Protein AF-A0A257THJ3-F1 (afdb_monomer_lite)

Structure (mmCIF, N/CA/C/O backbone):
data_AF-A0A257THJ3-F1
#
_entry.id   AF-A0A257THJ3-F1
#
loop_
_atom_site.group_PDB
_atom_site.id
_atom_site.type_symbol
_atom_site.label_atom_id
_atom_site.label_alt_id
_atom_site.label_comp_id
_atom_site.label_asym_id
_atom_site.label_entity_id
_atom_site.label_seq_id
_atom_site.pdbx_PDB_ins_code
_atom_site.Cartn_x
_atom_site.Cartn_y
_atom_site.Cartn_z
_atom_site.occupancy
_atom_site.B_iso_or_equiv
_atom_site.auth_seq_id
_atom_site.auth_comp_id
_atom_site.auth_asym_id
_atom_site.auth_atom_id
_atom_site.pdbx_PDB_model_num
ATOM 1 N N . MET A 1 1 ? 48.380 -4.988 10.676 1.00 45.25 1 MET A N 1
ATOM 2 C CA . MET A 1 1 ? 47.618 -5.472 9.506 1.00 45.25 1 MET A CA 1
ATOM 3 C C . MET A 1 1 ? 46.702 -4.347 9.064 1.00 45.25 1 MET A C 1
ATOM 5 O O . MET A 1 1 ? 45.720 -4.073 9.738 1.00 45.25 1 MET A O 1
ATOM 9 N N . THR A 1 2 ? 47.090 -3.615 8.026 1.00 47.53 2 THR A N 1
ATOM 10 C CA . THR A 1 2 ? 46.295 -2.532 7.440 1.00 47.53 2 THR A CA 1
ATOM 11 C C . THR A 1 2 ? 45.209 -3.157 6.576 1.00 47.53 2 THR A C 1
ATOM 13 O O . THR A 1 2 ? 45.488 -3.769 5.548 1.00 47.53 2 THR A O 1
ATOM 16 N N . THR A 1 3 ? 43.962 -3.067 7.022 1.00 53.31 3 THR A N 1
ATOM 17 C CA . THR A 1 3 ? 42.803 -3.412 6.204 1.00 53.31 3 THR A CA 1
ATOM 18 C C . THR A 1 3 ? 42.770 -2.459 5.016 1.00 53.31 3 THR A C 1
ATOM 20 O O . THR A 1 3 ? 42.504 -1.271 5.168 1.00 53.31 3 THR A O 1
ATOM 23 N N . SER A 1 4 ? 43.091 -2.988 3.835 1.00 61.50 4 SER A N 1
ATOM 24 C CA . SER A 1 4 ? 42.831 -2.344 2.551 1.00 61.50 4 SER A CA 1
ATOM 25 C C . SER A 1 4 ? 41.340 -2.012 2.491 1.00 61.50 4 SER A C 1
ATOM 27 O O . SER A 1 4 ? 40.494 -2.888 2.308 1.00 61.50 4 SER A O 1
ATOM 29 N N . THR A 1 5 ? 40.998 -0.754 2.749 1.00 72.25 5 THR A N 1
ATOM 30 C CA . THR A 1 5 ? 39.652 -0.243 2.526 1.00 72.25 5 THR A CA 1
ATOM 31 C C . THR A 1 5 ? 39.491 -0.123 1.024 1.00 72.25 5 THR A C 1
ATOM 33 O O . THR A 1 5 ? 40.039 0.794 0.416 1.00 72.25 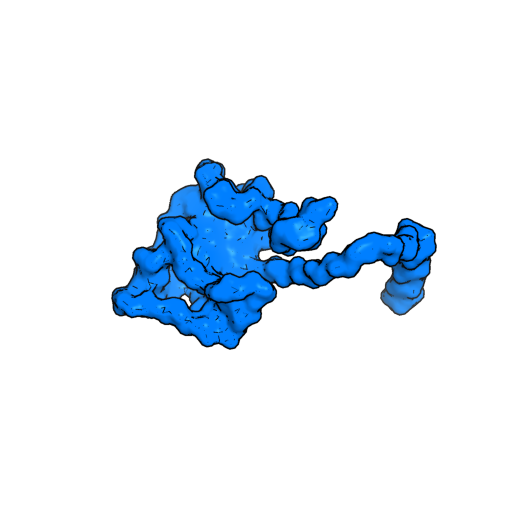5 THR A O 1
ATOM 36 N N . LEU A 1 6 ? 38.807 -1.095 0.423 1.00 80.50 6 LEU A N 1
ATOM 37 C CA . LEU A 1 6 ? 38.486 -1.066 -0.998 1.00 80.50 6 LEU A CA 1
ATOM 38 C C . LEU A 1 6 ? 37.832 0.278 -1.342 1.00 80.50 6 LEU A C 1
ATOM 40 O O . LEU A 1 6 ? 36.852 0.676 -0.707 1.00 80.50 6 LEU A O 1
ATOM 44 N N . ASP A 1 7 ? 38.387 0.971 -2.333 1.00 88.69 7 ASP A N 1
ATOM 45 C CA . ASP A 1 7 ? 37.850 2.243 -2.793 1.00 88.69 7 ASP A CA 1
ATOM 46 C C . ASP A 1 7 ? 36.472 2.027 -3.430 1.00 88.69 7 ASP A C 1
ATOM 48 O O . ASP A 1 7 ? 36.305 1.286 -4.403 1.00 88.69 7 ASP A O 1
ATOM 52 N N . ARG A 1 8 ? 35.467 2.692 -2.860 1.00 88.50 8 ARG A N 1
ATOM 53 C CA . ARG A 1 8 ? 34.080 2.624 -3.315 1.00 88.50 8 ARG A CA 1
ATOM 54 C C . ARG A 1 8 ? 33.942 3.077 -4.769 1.00 88.50 8 ARG A C 1
ATOM 56 O O . ARG A 1 8 ? 33.119 2.503 -5.479 1.00 88.50 8 ARG A O 1
ATOM 63 N N . GLN A 1 9 ? 34.722 4.070 -5.206 1.00 91.56 9 GLN A N 1
ATOM 64 C CA . GLN A 1 9 ? 34.674 4.548 -6.590 1.00 91.56 9 GLN A CA 1
ATOM 65 C C . GLN A 1 9 ? 35.231 3.499 -7.553 1.00 91.56 9 GLN A C 1
ATOM 67 O O . GLN A 1 9 ? 34.566 3.176 -8.537 1.00 91.56 9 GLN A O 1
ATOM 72 N N . ALA A 1 10 ? 36.385 2.905 -7.237 1.00 91.94 10 ALA A N 1
ATOM 73 C CA . ALA A 1 10 ? 36.939 1.797 -8.010 1.00 91.94 10 ALA A CA 1
ATOM 74 C C . ALA A 1 10 ? 35.969 0.603 -8.098 1.00 91.94 10 ALA A C 1
ATOM 76 O O . ALA A 1 10 ? 35.756 0.063 -9.185 1.00 91.94 10 ALA A O 1
ATOM 77 N N . ILE A 1 11 ? 35.319 0.223 -6.987 1.00 92.50 11 ILE A N 1
ATOM 78 C CA . ILE A 1 11 ? 34.293 -0.835 -6.994 1.00 92.50 11 ILE A CA 1
ATOM 79 C C . ILE A 1 11 ? 33.134 -0.458 -7.921 1.00 92.50 11 ILE A C 1
ATOM 81 O O . ILE A 1 11 ? 32.715 -1.274 -8.740 1.00 92.50 11 ILE A O 1
ATOM 85 N N . GLU A 1 12 ? 32.609 0.764 -7.812 1.00 93.69 12 GLU A N 1
ATOM 86 C CA . GLU A 1 12 ? 31.496 1.216 -8.646 1.00 93.69 12 GLU A CA 1
ATOM 87 C C . GLU A 1 12 ? 31.853 1.176 -10.137 1.00 93.69 12 GLU A C 1
ATOM 89 O O . GLU A 1 12 ? 31.057 0.688 -10.942 1.00 93.69 12 GLU A O 1
ATOM 94 N N . GLN A 1 13 ? 33.050 1.638 -10.504 1.00 93.12 13 GLN A N 1
ATOM 95 C CA . GLN A 1 13 ? 33.525 1.613 -11.887 1.00 93.12 13 GLN A CA 1
ATOM 96 C C . GLN A 1 13 ? 33.634 0.185 -12.427 1.00 93.12 13 GLN A C 1
ATOM 98 O O . GLN A 1 13 ? 33.098 -0.098 -13.498 1.00 93.12 13 GLN A O 1
ATOM 103 N N . ILE A 1 14 ? 34.258 -0.724 -11.671 1.00 94.38 14 ILE A N 1
ATOM 104 C CA . ILE A 1 14 ? 34.408 -2.132 -12.066 1.00 94.38 14 ILE A CA 1
ATOM 105 C C . ILE A 1 14 ? 33.034 -2.792 -12.237 1.00 94.38 14 ILE A C 1
ATOM 107 O O . ILE A 1 14 ? 32.788 -3.461 -13.239 1.00 94.38 14 ILE A O 1
ATOM 111 N N . VAL A 1 15 ? 32.111 -2.574 -11.295 1.00 93.06 15 VAL A N 1
ATOM 112 C CA . VAL A 1 15 ? 30.752 -3.130 -11.373 1.00 93.06 15 VAL A CA 1
ATOM 113 C C . VAL A 1 15 ? 30.013 -2.587 -12.595 1.00 93.06 15 VAL A C 1
ATOM 115 O O . VAL A 1 15 ? 29.422 -3.373 -13.333 1.00 93.06 15 VAL A O 1
ATOM 118 N N . ARG A 1 16 ? 30.061 -1.272 -12.850 1.00 91.12 16 ARG A N 1
ATOM 119 C CA . ARG A 1 16 ? 29.426 -0.667 -14.034 1.00 91.12 16 ARG A CA 1
ATOM 120 C C . ARG A 1 16 ? 29.993 -1.239 -15.328 1.00 91.12 16 ARG A C 1
ATOM 122 O O . ARG A 1 16 ? 29.206 -1.596 -16.197 1.00 91.12 16 ARG A O 1
ATOM 129 N N . GLN A 1 17 ? 31.314 -1.367 -15.432 1.00 90.06 17 GLN A N 1
ATOM 130 C CA . GLN A 1 17 ? 31.973 -1.925 -16.611 1.00 90.06 17 GLN A CA 1
ATOM 131 C C . GLN A 1 17 ? 31.510 -3.363 -16.877 1.00 90.06 17 GLN A C 1
ATOM 133 O O . GLN A 1 17 ? 31.015 -3.653 -17.962 1.00 90.06 17 GLN A O 1
ATOM 138 N N . ILE A 1 18 ? 31.567 -4.236 -15.864 1.00 92.56 18 ILE A N 1
ATOM 139 C CA . ILE A 1 18 ? 31.140 -5.641 -15.987 1.00 92.56 18 ILE A CA 1
ATOM 140 C C . ILE A 1 18 ? 29.654 -5.739 -16.354 1.00 92.56 18 ILE A C 1
ATOM 142 O O . ILE A 1 18 ? 29.268 -6.581 -17.165 1.00 92.56 18 ILE A O 1
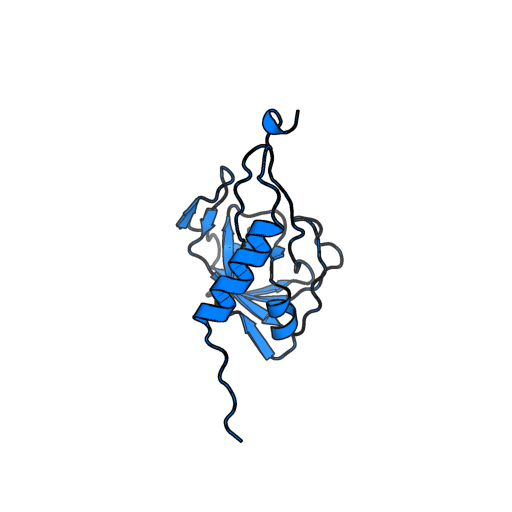ATOM 146 N N . VAL A 1 19 ? 28.802 -4.902 -15.754 1.00 89.31 19 VAL A N 1
ATOM 147 C CA . VAL A 1 19 ? 27.365 -4.884 -16.058 1.00 89.31 19 VAL A CA 1
ATOM 148 C C . VAL A 1 19 ? 27.122 -4.447 -17.498 1.00 89.31 19 VAL A C 1
ATOM 150 O O . VAL A 1 19 ? 26.317 -5.080 -18.170 1.00 89.31 19 VAL A O 1
ATOM 153 N N . LEU A 1 20 ? 27.810 -3.411 -17.983 1.00 85.25 20 LEU A N 1
ATOM 154 C CA . LEU A 1 20 ? 27.657 -2.911 -19.351 1.00 85.25 20 LEU A CA 1
ATOM 155 C C . LEU A 1 20 ? 28.195 -3.895 -20.396 1.00 85.25 20 LEU A C 1
ATOM 157 O O . LEU A 1 20 ? 27.543 -4.094 -21.412 1.00 85.25 20 LEU A O 1
ATOM 161 N N . GLU A 1 21 ? 29.326 -4.553 -20.134 1.00 86.12 21 GLU A N 1
ATOM 162 C CA . GLU A 1 21 ? 29.878 -5.594 -21.016 1.00 86.12 21 GLU A CA 1
ATOM 163 C C . GLU A 1 21 ? 28.963 -6.818 -21.122 1.00 86.12 21 GLU A C 1
ATOM 165 O O . GLU A 1 21 ? 28.868 -7.444 -22.176 1.00 86.12 21 GLU A O 1
ATOM 170 N N . ARG A 1 22 ? 28.276 -7.168 -20.027 1.00 83.50 22 ARG A N 1
ATOM 171 C CA . ARG A 1 22 ? 27.305 -8.271 -20.000 1.00 83.50 22 ARG A CA 1
ATOM 172 C C . ARG A 1 22 ? 25.915 -7.861 -20.475 1.00 83.50 22 ARG A C 1
ATOM 174 O O . ARG A 1 22 ? 25.111 -8.732 -20.803 1.00 83.50 22 ARG A O 1
ATOM 181 N N . ALA A 1 23 ? 25.608 -6.569 -20.478 1.00 78.50 23 ALA A N 1
ATOM 182 C CA . ALA A 1 23 ? 24.342 -6.058 -20.961 1.00 78.50 23 ALA A CA 1
ATOM 183 C C . ALA A 1 23 ? 24.370 -6.019 -22.489 1.00 78.50 23 ALA A C 1
ATOM 185 O O . ALA A 1 23 ? 25.058 -5.213 -23.108 1.00 78.50 23 ALA A O 1
ATOM 186 N N . THR A 1 24 ? 23.577 -6.876 -23.121 1.00 71.06 24 THR A N 1
ATOM 187 C CA . THR A 1 24 ? 23.293 -6.749 -24.550 1.00 71.06 24 THR A CA 1
ATOM 188 C C . THR A 1 24 ? 22.596 -5.410 -24.818 1.00 71.06 24 THR A C 1
ATOM 190 O O . THR A 1 24 ? 21.624 -5.104 -24.116 1.00 71.06 24 THR A O 1
ATOM 193 N N . PRO A 1 25 ? 23.026 -4.626 -25.826 1.00 68.81 25 PRO A N 1
ATOM 194 C CA . PRO A 1 25 ? 22.307 -3.431 -26.245 1.00 68.81 25 PRO A CA 1
ATOM 195 C C . PRO A 1 25 ? 20.845 -3.780 -26.523 1.00 68.81 25 PRO A C 1
ATOM 197 O O . PRO A 1 25 ? 20.553 -4.687 -27.304 1.00 68.81 25 PRO A O 1
ATOM 200 N N . ALA A 1 26 ? 19.923 -3.086 -25.859 1.00 66.75 26 ALA A N 1
ATOM 201 C CA . ALA A 1 26 ? 18.501 -3.324 -26.048 1.00 66.75 26 ALA A CA 1
ATOM 202 C C . ALA A 1 26 ? 18.089 -2.852 -27.451 1.00 66.75 26 ALA A C 1
ATOM 204 O O . ALA A 1 26 ? 18.028 -1.654 -27.717 1.00 66.75 26 ALA A O 1
ATOM 205 N N . THR A 1 27 ? 17.800 -3.796 -28.345 1.00 73.56 27 THR A N 1
ATOM 206 C CA . THR A 1 27 ? 17.241 -3.543 -29.686 1.00 73.56 27 THR A CA 1
ATOM 207 C C . THR A 1 27 ? 15.707 -3.541 -29.697 1.00 73.56 27 THR A C 1
ATOM 209 O O . THR A 1 27 ? 15.098 -3.363 -30.748 1.00 73.56 27 THR A O 1
ATOM 212 N N . GLY A 1 28 ? 15.080 -3.748 -28.534 1.00 72.00 28 GLY A N 1
ATOM 213 C CA . GLY A 1 28 ? 13.631 -3.855 -28.364 1.00 72.00 28 GLY A CA 1
ATOM 214 C C . GLY A 1 28 ? 12.937 -2.561 -27.912 1.00 72.00 28 GLY A C 1
ATOM 215 O O . GLY A 1 28 ? 13.590 -1.540 -27.673 1.00 72.00 28 GLY A O 1
ATOM 216 N N . PRO A 1 29 ? 11.599 -2.597 -27.771 1.00 74.69 29 PRO A N 1
ATOM 217 C CA . PRO A 1 29 ? 10.811 -1.462 -27.301 1.00 74.69 29 PRO A CA 1
ATOM 218 C C . PRO A 1 29 ? 11.260 -0.992 -25.911 1.00 74.69 29 PRO A C 1
ATOM 220 O O . PRO A 1 29 ? 11.606 -1.786 -25.034 1.00 74.69 29 PRO A O 1
ATOM 223 N N . LYS A 1 30 ? 11.251 0.330 -25.704 1.00 81.44 30 LYS A N 1
ATOM 224 C CA . LYS A 1 30 ? 11.646 0.942 -24.431 1.00 81.44 30 LYS A CA 1
ATOM 225 C C . LYS A 1 30 ? 10.542 0.743 -23.394 1.00 81.44 30 LYS A C 1
ATOM 227 O O . LYS A 1 30 ? 9.462 1.309 -23.526 1.00 81.44 30 LYS A O 1
ATOM 232 N N . LEU A 1 31 ? 10.840 -0.013 -22.340 1.00 82.75 31 LEU A N 1
ATOM 233 C CA . LEU A 1 31 ? 9.966 -0.156 -21.178 1.00 82.75 31 LEU A CA 1
ATOM 234 C C . LEU A 1 31 ? 10.342 0.870 -20.104 1.00 82.75 31 LEU A C 1
ATOM 236 O O . LEU A 1 31 ? 11.492 0.928 -19.666 1.00 82.75 31 LEU A O 1
ATOM 240 N N . VAL A 1 32 ? 9.364 1.651 -19.644 1.00 86.56 32 VAL A N 1
ATOM 241 C CA . VAL A 1 32 ? 9.542 2.522 -18.477 1.00 86.56 32 VAL A CA 1
ATOM 242 C C . VAL A 1 32 ? 9.425 1.673 -17.215 1.00 86.56 32 VAL A C 1
ATOM 244 O O . VAL A 1 32 ? 8.373 1.106 -16.930 1.00 86.56 32 VAL A O 1
ATOM 247 N N . VAL A 1 33 ? 10.510 1.592 -16.448 1.00 89.06 33 VAL A N 1
ATOM 248 C CA . VAL A 1 33 ? 10.529 0.881 -15.167 1.00 89.06 33 VAL A CA 1
ATOM 249 C C . VAL A 1 33 ? 10.167 1.854 -14.051 1.00 89.06 33 VAL A C 1
ATOM 251 O O . VAL A 1 33 ? 10.833 2.870 -13.864 1.00 89.06 33 VAL A O 1
ATOM 254 N N . SER A 1 34 ? 9.122 1.521 -13.296 1.00 86.81 34 SER A N 1
ATOM 255 C CA . SER A 1 34 ? 8.715 2.251 -12.093 1.00 86.81 34 SER A CA 1
ATOM 256 C C . SER A 1 34 ? 8.930 1.390 -10.853 1.00 86.81 34 SER A C 1
ATOM 258 O O . SER A 1 34 ? 8.790 0.169 -10.903 1.00 86.81 34 SER A O 1
ATOM 260 N N . ILE A 1 35 ? 9.273 2.031 -9.736 1.00 89.44 35 ILE A N 1
ATOM 261 C CA . ILE A 1 35 ? 9.478 1.363 -8.448 1.00 89.44 35 ILE A CA 1
ATOM 262 C C . ILE A 1 35 ? 8.324 1.736 -7.525 1.00 89.44 35 ILE A C 1
ATOM 264 O O . ILE A 1 35 ? 8.115 2.915 -7.235 1.00 89.44 35 ILE A O 1
ATOM 268 N N . SER A 1 36 ? 7.608 0.730 -7.030 1.00 88.88 36 SER A N 1
ATOM 269 C CA . SER A 1 36 ? 6.572 0.920 -6.018 1.00 88.88 36 SER A CA 1
ATOM 270 C C . SER A 1 36 ? 7.197 0.915 -4.626 1.00 88.88 36 SER A C 1
ATOM 272 O O . SER A 1 36 ? 7.767 -0.086 -4.189 1.00 88.88 36 SER A O 1
ATOM 274 N N . ALA A 1 37 ? 7.083 2.035 -3.912 1.00 93.69 37 ALA A N 1
ATOM 275 C CA . ALA A 1 37 ? 7.320 2.060 -2.472 1.00 93.69 37 ALA A CA 1
ATOM 276 C C . ALA A 1 37 ? 6.198 1.303 -1.738 1.00 93.69 37 ALA A C 1
ATOM 278 O O . ALA A 1 37 ? 5.147 1.027 -2.319 1.00 93.69 37 ALA A O 1
ATOM 279 N N . ARG A 1 38 ? 6.401 0.992 -0.451 1.00 97.31 38 ARG A N 1
ATOM 280 C CA . ARG A 1 38 ? 5.350 0.392 0.383 1.00 97.31 38 ARG A CA 1
ATOM 281 C C . ARG A 1 38 ? 4.087 1.255 0.372 1.00 97.31 38 ARG A C 1
ATOM 283 O O . ARG A 1 38 ? 4.161 2.471 0.576 1.00 97.31 38 ARG A O 1
ATOM 290 N N . HIS A 1 39 ? 2.944 0.631 0.143 1.00 98.56 39 HIS A N 1
ATOM 291 C CA . HIS A 1 39 ? 1.675 1.336 0.018 1.00 98.56 39 HIS A CA 1
ATOM 292 C C . HIS A 1 39 ? 0.498 0.405 0.308 1.00 98.56 39 HIS A C 1
ATOM 294 O O . HIS A 1 39 ? 0.668 -0.800 0.504 1.00 98.56 39 HIS A O 1
ATOM 300 N N . LEU A 1 40 ? -0.701 0.977 0.350 1.00 98.50 40 LEU A N 1
ATOM 301 C CA . LEU A 1 40 ? -1.935 0.226 0.501 1.00 98.50 40 LEU A CA 1
ATOM 302 C C . LEU A 1 40 ? -3.084 0.830 -0.300 1.00 98.50 40 LEU A C 1
ATOM 304 O O . LEU A 1 40 ? -3.134 2.034 -0.538 1.00 98.50 40 LEU A O 1
ATOM 308 N N . HIS A 1 41 ? -4.034 -0.025 -0.644 1.00 98.69 41 HIS A N 1
ATOM 309 C CA . HIS A 1 41 ? -5.363 0.335 -1.112 1.00 98.69 41 HIS A CA 1
ATOM 310 C C . HIS A 1 41 ? -6.366 0.040 0.000 1.00 98.69 41 HIS A C 1
ATOM 312 O O . HIS A 1 41 ? -6.208 -0.943 0.727 1.00 98.69 41 HIS A O 1
ATOM 318 N N . LEU A 1 42 ? -7.391 0.879 0.131 1.00 98.69 42 LEU A N 1
ATOM 319 C CA . LEU A 1 42 ? -8.402 0.757 1.178 1.00 98.69 42 LEU A CA 1
ATOM 320 C C . LEU A 1 42 ? -9.802 0.593 0.589 1.00 98.69 42 LEU A C 1
ATOM 322 O O . LEU A 1 42 ? -10.119 1.190 -0.442 1.00 98.69 42 LEU A O 1
ATOM 326 N N . ALA A 1 43 ? -10.631 -0.180 1.287 1.00 98.50 43 ALA A N 1
ATOM 327 C CA . ALA A 1 43 ? -12.080 -0.132 1.134 1.00 98.50 43 ALA A CA 1
ATOM 328 C C . ALA A 1 43 ? -12.675 1.113 1.793 1.00 98.50 43 ALA A C 1
ATOM 330 O O . ALA A 1 43 ? -12.094 1.642 2.743 1.00 98.50 43 ALA A O 1
ATOM 331 N N . ASP A 1 44 ? -13.829 1.569 1.299 1.00 98.38 44 ASP A N 1
ATOM 332 C CA . ASP A 1 44 ? -14.492 2.780 1.801 1.00 98.38 44 ASP A CA 1
ATOM 333 C C . ASP A 1 44 ? -14.745 2.706 3.316 1.00 98.38 44 ASP A C 1
ATOM 335 O O . ASP A 1 44 ? -14.407 3.637 4.043 1.00 98.38 44 ASP A O 1
ATOM 339 N N . GLU A 1 45 ? -15.215 1.560 3.819 1.00 98.25 45 GLU A N 1
ATOM 340 C CA . GLU A 1 45 ? -15.441 1.330 5.256 1.00 98.25 45 GLU A CA 1
ATOM 341 C C . GLU A 1 45 ? -14.168 1.511 6.102 1.00 98.25 45 GLU A C 1
ATOM 343 O O . GLU A 1 45 ? -14.198 2.041 7.217 1.00 98.25 45 GLU A O 1
ATOM 348 N N . HIS A 1 46 ? -13.018 1.116 5.555 1.00 98.75 46 HIS A N 1
ATOM 349 C CA . HIS A 1 46 ? -11.737 1.241 6.233 1.00 98.75 46 HIS A CA 1
ATOM 350 C C . HIS A 1 46 ? -11.209 2.669 6.156 1.00 98.75 46 HIS A C 1
ATOM 352 O O . HIS A 1 46 ? -10.600 3.126 7.120 1.00 98.75 46 HIS A O 1
ATOM 358 N N . VAL A 1 47 ? -11.467 3.395 5.062 1.00 98.75 47 VAL A N 1
ATOM 359 C CA . VAL A 1 47 ? -11.177 4.834 4.997 1.00 98.75 47 VAL A CA 1
ATOM 360 C C . VAL A 1 47 ? -11.937 5.561 6.099 1.00 98.75 47 VAL A C 1
ATOM 362 O O . VAL A 1 47 ? -11.330 6.299 6.873 1.00 98.75 47 VAL A O 1
ATOM 365 N N . GLU A 1 48 ? -13.234 5.303 6.230 1.00 98.69 48 GLU A N 1
ATOM 366 C CA . GLU A 1 48 ? -14.051 5.966 7.244 1.00 98.69 48 GLU A CA 1
ATOM 367 C C . GLU A 1 48 ? -13.636 5.582 8.671 1.00 98.69 48 GLU A C 1
ATOM 369 O O . GLU A 1 48 ? -13.524 6.443 9.541 1.00 98.69 48 GLU A O 1
ATOM 374 N N . THR A 1 49 ? -13.297 4.314 8.912 1.00 98.75 49 THR A N 1
ATOM 375 C CA . THR A 1 49 ? -12.802 3.871 10.226 1.00 98.75 49 THR A CA 1
ATOM 376 C C . THR A 1 49 ? -11.465 4.524 10.589 1.00 98.75 49 THR A C 1
ATOM 378 O O . THR A 1 49 ? -11.260 4.963 11.720 1.00 98.75 49 THR A O 1
ATOM 381 N N . LEU A 1 50 ? -10.526 4.590 9.642 1.00 98.75 50 LEU A N 1
ATOM 382 C CA . LEU A 1 50 ? -9.166 5.069 9.894 1.00 98.75 50 LEU A CA 1
ATOM 383 C C . LEU A 1 50 ? -9.089 6.601 9.955 1.00 98.75 50 LEU A C 1
ATOM 385 O O . LEU A 1 50 ? -8.299 7.134 10.740 1.00 98.75 50 LEU A O 1
ATOM 389 N N . PHE A 1 51 ? -9.899 7.303 9.157 1.00 98.69 51 PHE A N 1
ATOM 390 C CA . PHE A 1 51 ? -9.800 8.754 8.943 1.00 98.69 51 PHE A CA 1
ATOM 391 C C . PHE A 1 51 ? -11.040 9.554 9.367 1.00 98.69 51 PHE A C 1
ATOM 393 O O . PHE A 1 51 ? -10.948 10.776 9.480 1.00 98.69 51 PHE A O 1
ATOM 400 N N . GLY A 1 52 ? -12.148 8.892 9.707 1.00 98.50 52 GLY A N 1
ATOM 401 C CA . GLY A 1 52 ? -13.382 9.499 10.210 1.00 98.50 52 GLY A CA 1
ATOM 402 C C . GLY A 1 52 ? -14.588 9.250 9.301 1.00 98.50 52 GLY A C 1
ATOM 403 O O . GLY A 1 52 ? -14.453 9.128 8.085 1.00 98.50 52 GLY A O 1
ATOM 404 N N . GLN A 1 53 ? -15.782 9.197 9.899 1.00 98.00 53 GLN A N 1
ATOM 405 C CA . GLN A 1 53 ? -17.044 8.958 9.190 1.00 98.00 53 GLN A CA 1
ATOM 406 C C . GLN A 1 53 ? -17.216 9.916 8.001 1.00 98.00 53 GLN A C 1
ATOM 408 O O . GLN A 1 53 ? -17.087 11.132 8.155 1.00 98.00 53 GLN A O 1
ATOM 413 N N . GLY A 1 54 ? -17.529 9.366 6.824 1.00 97.50 54 GLY A N 1
ATOM 414 C CA . GLY A 1 54 ? -17.716 10.130 5.585 1.00 97.50 54 GLY A CA 1
ATOM 415 C C . GLY A 1 54 ? -16.439 10.689 4.938 1.00 97.50 54 GLY A C 1
ATOM 416 O O . GLY A 1 54 ? -16.544 11.409 3.942 1.00 97.50 54 GLY A O 1
ATOM 417 N N . HIS A 1 55 ? -15.245 10.379 5.460 1.00 98.50 55 HIS A N 1
ATOM 418 C CA . HIS A 1 55 ? -13.980 10.837 4.877 1.00 98.50 55 HIS A CA 1
ATOM 419 C C . HIS A 1 55 ? -13.781 10.293 3.457 1.00 98.50 55 HIS A C 1
ATOM 421 O O . HIS A 1 55 ? -14.098 9.140 3.158 1.00 98.50 55 HIS A O 1
ATOM 427 N N . LYS A 1 56 ? -13.204 11.117 2.578 1.00 98.19 56 LYS A N 1
ATOM 428 C CA . LYS A 1 56 ? -12.792 10.732 1.223 1.00 98.19 56 LYS A CA 1
ATOM 429 C C . LYS A 1 56 ? -11.303 10.988 1.058 1.00 98.19 56 LYS A C 1
ATOM 431 O O . LYS A 1 56 ? -10.793 11.989 1.545 1.00 98.19 56 LYS A O 1
ATOM 436 N N . LEU A 1 57 ? -10.621 10.068 0.375 1.00 98.50 57 LEU A N 1
ATOM 437 C CA . LEU A 1 57 ? -9.183 10.173 0.129 1.00 98.50 57 LEU A CA 1
ATOM 438 C C . LEU A 1 57 ? -8.859 11.457 -0.632 1.00 98.50 57 LEU A C 1
ATOM 440 O O . LEU A 1 57 ? -9.481 11.731 -1.660 1.00 98.50 57 LEU A O 1
ATOM 444 N N . THR A 1 58 ? -7.847 12.181 -0.168 1.00 98.56 58 THR A N 1
ATOM 445 C CA . THR A 1 58 ? -7.443 13.466 -0.744 1.00 98.56 58 THR A CA 1
ATOM 446 C C . THR A 1 58 ? -6.345 13.235 -1.783 1.00 98.56 58 THR A C 1
ATOM 448 O O . THR A 1 58 ? -5.256 12.796 -1.409 1.00 98.56 58 THR A O 1
ATOM 451 N N . PRO A 1 59 ? -6.572 13.472 -3.091 1.00 98.31 59 PRO A N 1
ATOM 452 C CA . PRO A 1 59 ? -5.547 13.230 -4.104 1.00 98.31 59 PRO A CA 1
ATOM 453 C C . PRO A 1 59 ? -4.330 14.145 -3.926 1.00 98.31 59 PRO A C 1
ATOM 455 O O . PRO A 1 59 ? -4.465 15.363 -3.914 1.00 98.31 59 PRO A O 1
ATOM 458 N N . MET A 1 60 ? -3.135 13.555 -3.847 1.00 97.69 60 MET A N 1
ATOM 459 C CA . MET A 1 60 ? -1.866 14.283 -3.722 1.00 97.69 60 MET A CA 1
ATOM 460 C C . MET A 1 60 ? -1.082 14.285 -5.039 1.00 97.69 60 MET A C 1
ATOM 462 O O . MET A 1 60 ? -0.557 15.313 -5.462 1.00 97.69 60 MET A O 1
ATOM 466 N N . LYS A 1 61 ? -0.944 13.118 -5.681 1.00 96.56 61 LYS A N 1
ATOM 467 C CA . LYS A 1 61 ? -0.142 12.965 -6.903 1.00 96.56 61 LYS A CA 1
ATOM 468 C C . LYS A 1 61 ? -0.689 11.855 -7.793 1.00 96.56 61 LYS A C 1
ATOM 470 O O . LYS A 1 61 ? -0.811 10.721 -7.339 1.00 96.56 61 LYS A O 1
ATOM 475 N N . ASN A 1 62 ? -0.917 12.155 -9.069 1.00 96.62 62 ASN A N 1
ATOM 476 C CA . ASN A 1 62 ? -1.318 11.153 -10.058 1.00 96.62 62 ASN A CA 1
ATOM 477 C C . ASN A 1 62 ? -0.214 10.107 -10.275 1.00 96.62 62 ASN A C 1
ATOM 479 O O . ASN A 1 62 ? 0.981 10.428 -10.292 1.00 96.62 62 ASN A O 1
ATOM 483 N N . LEU A 1 63 ? -0.627 8.852 -10.432 1.00 92.75 63 LEU A N 1
ATOM 484 C CA . LEU A 1 63 ? 0.249 7.752 -10.822 1.00 92.75 63 LEU A CA 1
ATOM 485 C C . LEU A 1 63 ? 0.300 7.634 -12.348 1.00 92.75 63 LEU A C 1
ATOM 487 O O . LEU A 1 63 ? -0.376 8.357 -13.070 1.00 92.75 63 LEU A O 1
ATOM 491 N N . TYR A 1 64 ? 1.134 6.717 -12.835 1.00 88.19 64 TYR A N 1
ATOM 492 C CA . TYR A 1 64 ? 1.287 6.472 -14.270 1.00 88.19 64 TYR A CA 1
ATOM 493 C C . TYR A 1 64 ? 0.012 5.916 -14.922 1.00 88.19 64 TYR A C 1
ATOM 495 O O . TYR A 1 64 ? -0.219 6.119 -16.106 1.00 88.19 64 TYR A O 1
ATOM 503 N N . GLN A 1 65 ? -0.799 5.189 -14.153 1.00 87.19 65 GLN A N 1
ATOM 504 C CA . GLN A 1 65 ? -2.067 4.645 -14.621 1.00 87.19 65 GLN A CA 1
ATOM 505 C C . GLN A 1 65 ? -3.167 5.684 -14.437 1.00 87.19 65 GLN A C 1
ATOM 507 O O . GLN A 1 65 ? -3.372 6.174 -13.323 1.00 87.19 65 GLN A O 1
ATOM 512 N N . ASP A 1 66 ? -3.892 5.971 -15.514 1.00 89.75 66 ASP A N 1
ATOM 513 C CA . ASP A 1 66 ? -4.979 6.944 -15.503 1.00 89.75 66 ASP A CA 1
ATOM 514 C C . ASP A 1 66 ? -6.019 6.621 -14.424 1.00 89.75 66 ASP A C 1
ATOM 516 O O . ASP A 1 66 ? -6.445 5.478 -14.250 1.00 89.75 66 ASP A O 1
ATOM 520 N N . GLY A 1 67 ? -6.413 7.653 -13.677 1.00 93.50 67 GLY A N 1
ATOM 521 C CA . GLY A 1 67 ? -7.383 7.553 -12.585 1.00 93.50 67 GLY A CA 1
ATOM 522 C C . GLY A 1 67 ? -6.812 7.102 -11.237 1.00 93.50 67 GLY A C 1
ATOM 523 O O . GLY A 1 67 ? -7.513 7.224 -10.236 1.00 93.50 67 GLY A O 1
ATOM 524 N N . PHE A 1 68 ? -5.557 6.645 -11.167 1.00 96.25 68 PHE A N 1
ATOM 525 C CA . PHE A 1 68 ? -4.917 6.264 -9.905 1.00 96.25 68 PHE A CA 1
ATOM 526 C C . PHE A 1 68 ? -4.042 7.385 -9.345 1.00 96.25 68 PHE A C 1
ATOM 528 O O . PHE A 1 68 ? -3.374 8.116 -10.080 1.00 96.25 68 PHE A O 1
ATOM 535 N N . TYR A 1 69 ? -4.004 7.503 -8.019 1.00 97.94 69 TYR A N 1
ATOM 536 C CA . TYR A 1 69 ? -3.264 8.563 -7.339 1.00 97.94 69 TYR A CA 1
ATOM 537 C C . TYR A 1 69 ? -2.697 8.101 -5.997 1.00 97.94 69 TYR A C 1
ATOM 539 O O . TYR A 1 69 ? -3.266 7.256 -5.313 1.00 97.94 69 TYR A O 1
ATOM 547 N N . ALA A 1 70 ? -1.578 8.690 -5.587 1.00 98.06 70 ALA A N 1
ATOM 548 C CA . ALA A 1 70 ? -1.178 8.712 -4.189 1.00 98.06 70 ALA A CA 1
ATOM 549 C C . ALA A 1 70 ? -2.037 9.746 -3.456 1.00 98.06 70 ALA A C 1
ATOM 551 O O . ALA A 1 70 ? -2.166 10.877 -3.929 1.00 98.06 70 ALA A O 1
ATOM 552 N N . ALA A 1 71 ? -2.629 9.355 -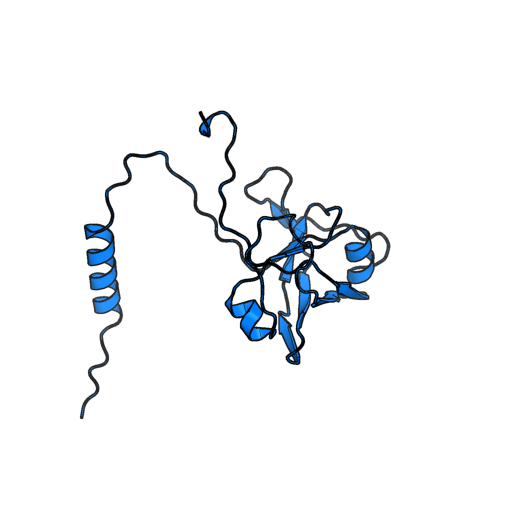2.333 1.00 98.62 71 ALA A N 1
ATOM 553 C CA . ALA A 1 71 ? -3.442 10.231 -1.500 1.00 98.62 71 ALA A CA 1
ATOM 554 C C . ALA A 1 71 ? -2.589 10.902 -0.408 1.00 98.62 71 ALA A C 1
ATOM 556 O O . ALA A 1 71 ? -1.499 10.414 -0.103 1.00 98.62 71 ALA A O 1
ATOM 557 N N . GLU A 1 72 ? -3.043 12.002 0.192 1.00 98.50 72 GLU A N 1
ATOM 558 C CA . GLU A 1 72 ? -2.341 12.660 1.310 1.00 98.50 72 GLU A CA 1
ATOM 559 C C . GLU A 1 72 ? -2.278 11.771 2.558 1.00 98.50 72 GLU A C 1
ATOM 561 O O . GLU A 1 72 ? -1.331 11.847 3.349 1.00 98.50 72 GLU A O 1
ATOM 566 N N . GLU A 1 73 ? -3.240 10.865 2.685 1.00 98.69 73 GLU A N 1
ATOM 567 C CA . GLU A 1 73 ? -3.375 9.946 3.794 1.00 98.69 73 GLU A CA 1
ATOM 568 C C . GLU A 1 73 ? -2.237 8.918 3.857 1.00 98.69 73 GLU A C 1
ATOM 570 O O . GLU A 1 73 ? -1.787 8.330 2.863 1.00 98.69 73 GLU A O 1
ATOM 575 N N . THR A 1 74 ? -1.799 8.657 5.087 1.00 98.75 74 THR A N 1
ATOM 576 C CA . THR A 1 74 ? -0.913 7.541 5.416 1.00 98.75 74 THR A CA 1
ATOM 577 C C . THR A 1 74 ? -1.424 6.846 6.666 1.00 98.75 74 THR A C 1
ATOM 579 O O . THR A 1 74 ? -2.063 7.475 7.511 1.00 98.75 74 THR A O 1
ATOM 582 N N . VAL A 1 75 ? -1.139 5.554 6.778 1.00 98.62 75 VAL A N 1
ATOM 583 C CA . VAL A 1 75 ? -1.461 4.756 7.966 1.00 98.62 75 VAL A CA 1
ATOM 584 C C . VAL A 1 75 ? -0.200 4.141 8.539 1.00 98.62 75 VAL A C 1
ATOM 586 O O . VAL A 1 75 ? 0.799 3.946 7.839 1.00 98.62 75 VAL A O 1
ATOM 589 N N . MET A 1 76 ? -0.282 3.772 9.808 1.00 98.56 76 MET A N 1
ATOM 590 C CA . MET A 1 76 ? 0.705 2.917 10.436 1.00 98.56 76 MET A CA 1
ATOM 591 C C . MET A 1 76 ? 0.302 1.449 10.269 1.00 98.56 76 MET A C 1
ATOM 593 O O . MET A 1 76 ? -0.844 1.088 10.529 1.00 98.56 76 MET A O 1
ATOM 597 N N . VAL A 1 77 ? 1.247 0.601 9.861 1.00 98.31 77 VAL A N 1
ATOM 598 C CA . VAL A 1 77 ? 1.060 -0.856 9.752 1.00 98.31 77 VAL A CA 1
ATOM 599 C C . VAL A 1 77 ? 1.787 -1.529 10.906 1.00 98.31 77 VAL A C 1
ATOM 601 O O . VAL A 1 77 ? 3.005 -1.389 11.032 1.00 98.31 77 VAL A O 1
ATOM 604 N N . VAL A 1 78 ? 1.056 -2.262 11.741 1.00 97.31 78 VAL A N 1
ATOM 605 C CA . VAL A 1 78 ? 1.587 -2.934 12.932 1.00 97.31 78 VAL A CA 1
ATOM 606 C C . VAL A 1 78 ? 1.618 -4.443 12.708 1.00 97.31 78 VAL A C 1
ATOM 608 O O . VAL A 1 78 ? 0.625 -5.052 12.306 1.00 97.31 78 VAL A O 1
ATOM 611 N N . GLY A 1 79 ? 2.781 -5.039 12.976 1.00 92.25 79 GLY A N 1
ATOM 612 C CA . GLY A 1 79 ? 3.015 -6.477 12.881 1.00 92.25 79 GLY A CA 1
ATOM 613 C C . GLY A 1 79 ? 3.175 -7.144 14.251 1.00 92.25 79 GLY A C 1
ATOM 614 O O . GLY A 1 79 ? 3.345 -6.464 15.268 1.00 92.25 79 GLY A O 1
ATOM 615 N N . PRO A 1 80 ? 3.185 -8.486 14.301 1.00 91.00 80 PRO A N 1
ATOM 616 C CA . PRO A 1 80 ? 3.229 -9.258 15.545 1.00 91.00 80 PRO A CA 1
ATOM 617 C C . PRO A 1 80 ? 4.506 -9.043 16.377 1.00 91.00 80 PRO A C 1
ATOM 619 O O . PRO A 1 80 ? 4.488 -9.229 17.593 1.00 91.00 80 PRO A O 1
ATOM 622 N N . LYS A 1 81 ? 5.622 -8.604 15.775 1.00 89.25 81 LYS A N 1
ATOM 623 C CA . LYS A 1 81 ? 6.908 -8.403 16.478 1.00 89.25 81 LYS A CA 1
ATOM 624 C C . LYS A 1 81 ? 7.024 -7.101 17.286 1.00 89.25 81 LYS A C 1
ATOM 626 O O . LYS A 1 81 ? 8.138 -6.658 17.561 1.00 89.25 81 LYS A O 1
ATOM 631 N N . ARG A 1 82 ? 5.912 -6.457 17.667 1.00 83.75 82 ARG A N 1
ATOM 632 C CA . ARG A 1 82 ? 5.907 -5.126 18.328 1.00 83.75 82 ARG A CA 1
ATOM 633 C C . ARG A 1 82 ? 6.673 -4.058 17.526 1.00 83.75 82 ARG A C 1
ATOM 635 O O . ARG A 1 82 ? 7.222 -3.110 18.085 1.00 83.75 82 ARG A O 1
ATOM 642 N N . LYS A 1 83 ? 6.750 -4.237 16.207 1.00 92.50 83 LYS A N 1
ATOM 643 C CA . LYS A 1 83 ? 7.336 -3.297 15.248 1.00 92.50 83 LYS A CA 1
ATOM 644 C C . LYS A 1 83 ? 6.228 -2.767 14.353 1.00 92.50 83 LYS A C 1
ATOM 646 O O . LYS A 1 83 ? 5.234 -3.454 14.114 1.00 92.50 83 LYS A O 1
ATOM 651 N N . MET A 1 84 ? 6.419 -1.549 13.864 1.00 95.56 84 MET A N 1
ATOM 652 C CA . MET A 1 84 ? 5.469 -0.889 12.982 1.00 95.56 84 MET A CA 1
ATOM 653 C C . MET A 1 84 ? 6.177 -0.131 11.864 1.00 95.56 84 MET A C 1
ATOM 655 O O . MET A 1 84 ? 7.336 0.267 12.003 1.00 95.56 84 MET A O 1
ATOM 659 N N . LEU A 1 85 ? 5.465 0.046 10.755 1.00 97.75 85 LEU A N 1
ATOM 660 C CA . LEU A 1 85 ? 5.826 0.957 9.677 1.00 97.75 85 LEU A CA 1
ATOM 661 C C . LEU A 1 85 ? 4.967 2.217 9.853 1.00 97.75 85 LEU A C 1
ATOM 663 O O . LEU A 1 85 ? 3.753 2.113 9.697 1.00 97.75 85 LEU A O 1
ATOM 667 N N . PRO A 1 86 ? 5.548 3.382 10.199 1.00 96.19 86 PRO A N 1
ATOM 668 C CA . PRO A 1 86 ? 4.782 4.531 10.697 1.00 96.19 86 PRO A CA 1
ATOM 669 C C . PRO A 1 86 ? 3.956 5.250 9.634 1.00 96.19 86 PRO A C 1
ATOM 671 O O . PRO A 1 86 ? 2.930 5.835 9.954 1.00 96.19 86 PRO A O 1
ATOM 674 N N . SER A 1 87 ? 4.425 5.253 8.387 1.00 96.25 87 SER A N 1
ATOM 675 C CA . SER A 1 87 ? 3.820 6.029 7.309 1.00 96.25 87 SER A CA 1
ATOM 676 C C . SER A 1 87 ? 3.837 5.207 6.027 1.00 96.25 87 SER A C 1
ATOM 678 O O . SER A 1 87 ? 4.819 5.181 5.281 1.00 96.25 87 SER A O 1
ATOM 680 N N . VAL A 1 88 ? 2.755 4.461 5.820 1.00 98.44 88 VAL A N 1
ATOM 681 C CA . VAL A 1 88 ? 2.487 3.694 4.602 1.00 98.44 88 VAL A CA 1
ATOM 682 C C . VAL A 1 88 ? 1.435 4.448 3.794 1.00 98.44 88 VAL A C 1
ATOM 684 O O . VAL A 1 88 ? 0.373 4.791 4.312 1.00 98.44 88 VAL A O 1
ATOM 687 N N . ARG A 1 89 ? 1.765 4.766 2.537 1.00 98.50 89 ARG A N 1
ATOM 688 C CA . ARG A 1 89 ? 0.978 5.650 1.665 1.00 98.50 89 ARG A CA 1
ATOM 689 C C . ARG A 1 89 ? -0.301 4.972 1.183 1.00 98.50 89 ARG A C 1
ATOM 691 O O . ARG A 1 89 ? -0.225 3.872 0.641 1.00 98.50 89 ARG A O 1
ATOM 698 N N . VAL A 1 90 ? -1.441 5.650 1.303 1.00 98.75 90 VAL A N 1
ATOM 699 C CA . VAL A 1 90 ? -2.693 5.193 0.688 1.00 98.75 90 VAL A CA 1
ATOM 700 C C . VAL A 1 90 ? -2.703 5.568 -0.797 1.00 98.75 90 VAL A C 1
ATOM 702 O O . VAL A 1 90 ? -2.381 6.703 -1.160 1.00 98.75 90 VAL A O 1
ATOM 705 N N . LEU A 1 91 ? -3.058 4.617 -1.661 1.00 98.44 91 LEU A N 1
ATOM 706 C CA . LEU A 1 91 ? -3.296 4.840 -3.084 1.00 98.44 91 LEU A CA 1
ATOM 707 C C . LEU A 1 91 ? -4.792 4.764 -3.387 1.00 98.44 91 LEU A C 1
ATOM 709 O O . LEU A 1 91 ? -5.452 3.775 -3.055 1.00 98.44 91 LEU A O 1
ATOM 713 N N . GLY A 1 92 ? -5.296 5.803 -4.044 1.00 97.69 92 GLY A N 1
ATOM 714 C CA . GLY A 1 92 ? -6.664 5.895 -4.526 1.00 97.69 92 GLY A CA 1
ATOM 715 C C . GLY A 1 92 ? -6.819 5.478 -5.997 1.00 97.69 92 GLY A C 1
ATOM 716 O O . GLY A 1 92 ? -5.819 5.357 -6.719 1.00 97.69 92 GLY A O 1
ATOM 717 N N . PRO A 1 93 ? -8.068 5.276 -6.453 1.00 98.12 93 PRO A N 1
ATOM 718 C CA . PRO A 1 93 ? -9.305 5.365 -5.667 1.00 98.12 93 PRO A CA 1
ATOM 719 C C . PRO A 1 93 ? -9.459 4.190 -4.683 1.00 98.12 93 PRO A C 1
ATOM 721 O O . PRO A 1 93 ? -8.651 3.254 -4.682 1.00 98.12 93 PRO A O 1
ATOM 724 N N . THR A 1 94 ? -10.485 4.247 -3.830 1.00 98.12 94 THR A N 1
ATOM 725 C CA . THR A 1 94 ? -10.851 3.121 -2.961 1.00 98.12 94 THR A CA 1
ATOM 726 C C . THR A 1 94 ? -11.205 1.882 -3.789 1.00 98.12 94 THR A C 1
ATOM 728 O O . THR A 1 94 ? -11.548 1.964 -4.972 1.00 98.12 94 THR A O 1
ATOM 731 N N . ARG A 1 95 ? -11.049 0.703 -3.185 1.00 97.44 95 ARG A N 1
ATOM 732 C CA . ARG A 1 95 ? -11.298 -0.600 -3.821 1.00 97.44 95 ARG A CA 1
ATOM 733 C C . ARG A 1 95 ? -12.286 -1.418 -2.989 1.00 97.44 95 ARG A C 1
ATOM 735 O O . ARG A 1 95 ? -12.405 -1.164 -1.802 1.00 97.44 95 ARG A O 1
ATOM 742 N N . PRO A 1 96 ? -12.927 -2.460 -3.543 1.00 97.00 96 PRO A N 1
ATOM 743 C CA . PRO A 1 96 ? -13.825 -3.316 -2.761 1.00 97.00 96 PRO A CA 1
ATOM 744 C C . PRO A 1 96 ? -13.166 -4.001 -1.552 1.00 97.00 96 PRO A C 1
ATOM 746 O O . PRO A 1 96 ? -13.849 -4.347 -0.595 1.00 97.00 96 PRO A O 1
ATOM 749 N N . HIS A 1 97 ? -11.844 -4.199 -1.585 1.00 97.31 97 HIS A N 1
ATOM 750 C CA . HIS A 1 97 ? -11.086 -4.828 -0.507 1.00 97.31 97 HIS A CA 1
ATOM 751 C C . HIS A 1 97 ? -9.794 -4.060 -0.229 1.00 97.31 97 HIS A C 1
ATOM 753 O O . HIS A 1 97 ? -9.147 -3.559 -1.155 1.00 97.31 97 HIS A O 1
ATOM 759 N N . SER A 1 98 ? -9.400 -4.009 1.045 1.00 98.50 98 SER A N 1
ATOM 760 C CA . SER A 1 98 ? -8.111 -3.447 1.444 1.00 98.50 98 SER A CA 1
ATOM 761 C C . SER A 1 98 ? -6.966 -4.403 1.124 1.00 98.50 98 SER A C 1
ATOM 763 O O . SER A 1 98 ? -7.054 -5.603 1.371 1.00 98.50 98 SER A O 1
ATOM 765 N N . GLN A 1 99 ? -5.871 -3.857 0.608 1.00 98.69 99 GLN A N 1
ATOM 766 C CA . GLN A 1 99 ? -4.672 -4.610 0.249 1.00 98.69 99 GLN A CA 1
ATOM 767 C C . GLN A 1 99 ? -3.435 -3.791 0.581 1.00 98.69 99 GLN A C 1
ATOM 769 O O . GLN A 1 99 ? -3.393 -2.595 0.302 1.00 98.69 99 GLN A O 1
ATOM 774 N N . ILE A 1 100 ? -2.414 -4.440 1.130 1.00 98.44 100 ILE A N 1
ATOM 775 C CA . ILE A 1 100 ? -1.157 -3.811 1.518 1.00 98.44 100 ILE A CA 1
ATOM 776 C C . ILE A 1 100 ? -0.024 -4.490 0.762 1.00 98.44 100 ILE A C 1
ATOM 778 O O . ILE A 1 100 ? 0.140 -5.710 0.818 1.00 98.44 100 ILE A O 1
ATOM 782 N N . GLU A 1 101 ? 0.772 -3.677 0.078 1.00 98.56 101 GLU A N 1
ATOM 783 C CA . GLU A 1 101 ? 1.907 -4.118 -0.720 1.00 98.56 101 GLU A CA 1
ATOM 784 C C . GLU A 1 101 ? 3.202 -3.676 -0.038 1.00 98.56 101 GLU A C 1
ATOM 786 O O . GLU A 1 101 ? 3.500 -2.483 0.087 1.00 98.56 101 GLU A O 1
ATOM 791 N N . LEU A 1 102 ? 3.970 -4.657 0.435 1.00 97.94 102 L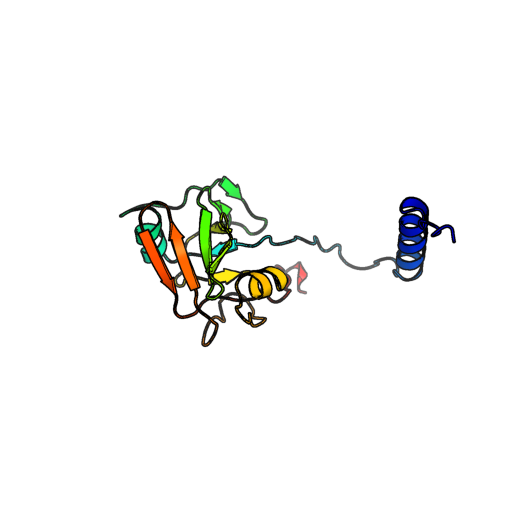EU A N 1
ATOM 792 C CA . LEU A 1 102 ? 5.178 -4.441 1.226 1.00 97.94 102 LEU A CA 1
ATOM 793 C C . LEU A 1 102 ? 6.400 -5.091 0.574 1.00 97.94 102 LEU A C 1
ATOM 795 O O . LEU A 1 102 ? 6.306 -6.077 -0.163 1.00 97.94 102 LEU A O 1
ATOM 799 N N . ALA A 1 103 ? 7.580 -4.558 0.890 1.00 96.88 103 ALA A N 1
ATOM 800 C CA . ALA A 1 103 ? 8.834 -5.188 0.507 1.00 96.88 103 ALA A CA 1
ATOM 801 C C . ALA A 1 103 ? 9.109 -6.448 1.350 1.00 96.88 103 ALA A C 1
ATOM 803 O O . ALA A 1 103 ? 8.598 -6.619 2.456 1.00 96.88 103 ALA A O 1
ATOM 804 N N . PHE A 1 104 ? 10.006 -7.312 0.872 1.00 96.50 104 PHE A N 1
ATOM 805 C CA . PHE A 1 104 ? 10.454 -8.480 1.643 1.00 96.50 104 PHE A CA 1
ATOM 806 C C . PHE A 1 104 ? 11.042 -8.093 3.013 1.00 96.50 104 PHE A C 1
ATOM 808 O O . PHE A 1 104 ? 10.733 -8.703 4.034 1.00 96.50 104 PHE A O 1
ATOM 815 N N . THR A 1 105 ? 11.841 -7.026 3.049 1.00 96.31 105 THR A N 1
ATOM 816 C CA . THR A 1 105 ? 12.456 -6.492 4.274 1.00 96.31 105 THR A CA 1
ATOM 817 C C . THR A 1 105 ? 11.437 -5.926 5.261 1.00 96.31 105 THR A C 1
ATOM 819 O O . THR A 1 105 ? 11.653 -5.978 6.473 1.00 96.31 105 THR A O 1
ATOM 822 N N . ASP A 1 106 ? 10.317 -5.407 4.757 1.00 97.31 106 ASP A N 1
ATOM 823 C CA . ASP A 1 106 ? 9.211 -4.933 5.587 1.00 97.31 106 ASP A CA 1
ATOM 824 C C . ASP A 1 106 ? 8.535 -6.116 6.295 1.00 97.31 106 ASP A C 1
ATOM 826 O O . ASP A 1 106 ? 8.322 -6.057 7.506 1.00 97.31 106 ASP A O 1
ATOM 830 N N . GLY A 1 107 ? 8.306 -7.227 5.581 1.00 96.69 107 GLY A N 1
ATOM 831 C CA . GLY A 1 107 ? 7.815 -8.482 6.166 1.00 96.69 107 GLY A CA 1
ATOM 832 C C . GLY A 1 107 ? 8.716 -9.002 7.288 1.00 96.69 107 GLY A C 1
ATOM 833 O O . GLY A 1 107 ? 8.243 -9.269 8.392 1.00 96.69 107 GLY A O 1
ATOM 834 N N . ILE A 1 108 ? 10.036 -9.031 7.066 1.00 96.38 108 ILE A N 1
ATOM 835 C CA . ILE A 1 108 ? 11.014 -9.410 8.105 1.00 96.38 108 ILE A CA 1
ATOM 836 C C . ILE A 1 108 ? 10.888 -8.507 9.340 1.00 96.38 108 ILE A C 1
ATOM 838 O O . ILE A 1 108 ? 10.854 -9.007 10.471 1.00 96.38 108 ILE A O 1
ATOM 842 N N . SER A 1 109 ? 10.811 -7.190 9.121 1.00 95.50 109 SER A N 1
ATOM 843 C CA . SER A 1 109 ? 10.750 -6.181 10.187 1.00 95.50 109 SER A CA 1
ATOM 844 C C . SER A 1 109 ? 9.478 -6.309 11.025 1.00 95.50 109 SER A C 1
ATOM 846 O O . SER A 1 109 ? 9.532 -6.216 12.251 1.00 95.50 109 SER A O 1
ATOM 848 N N . LEU A 1 110 ? 8.344 -6.562 10.371 1.00 96.50 110 LEU A N 1
ATOM 849 C CA . LEU A 1 110 ? 7.048 -6.775 11.013 1.00 96.50 110 LEU A CA 1
ATOM 850 C C . LEU A 1 110 ? 6.914 -8.176 11.631 1.00 96.50 110 LEU A C 1
ATOM 852 O O . LEU A 1 110 ? 6.112 -8.369 12.545 1.00 96.50 110 LEU A O 1
ATOM 856 N N . GLY A 1 111 ? 7.719 -9.138 11.176 1.00 95.88 111 GLY A N 1
ATOM 857 C CA . GLY A 1 111 ? 7.598 -10.547 11.541 1.00 95.88 111 GLY A CA 1
ATOM 858 C C . GLY A 1 111 ? 6.436 -11.246 10.850 1.00 95.88 111 GLY A C 1
ATOM 859 O O . GLY A 1 111 ? 5.796 -12.091 11.465 1.00 95.88 111 GLY A O 1
ATOM 860 N N . ILE A 1 112 ? 6.158 -10.865 9.606 1.00 95.75 112 ILE A N 1
ATOM 861 C CA . ILE A 1 112 ? 5.089 -11.414 8.775 1.00 95.75 112 ILE A CA 1
ATOM 862 C C . ILE A 1 112 ? 5.742 -12.065 7.559 1.00 95.75 112 ILE A C 1
ATOM 864 O O . ILE A 1 112 ? 6.523 -11.418 6.857 1.00 95.75 112 ILE A O 1
ATOM 868 N N . ASP A 1 113 ? 5.425 -13.333 7.309 1.00 96.19 113 ASP A N 1
ATOM 869 C CA . ASP A 1 113 ? 5.827 -13.997 6.072 1.00 96.19 113 ASP A CA 1
ATOM 870 C C . ASP A 1 113 ? 4.879 -13.589 4.942 1.00 96.19 113 ASP A C 1
ATOM 872 O O . ASP A 1 113 ? 3.708 -13.958 4.932 1.00 96.19 113 ASP A O 1
ATOM 876 N N . LEU A 1 114 ? 5.370 -12.751 4.031 1.00 97.12 114 LEU A N 1
ATOM 877 C CA . LEU A 1 114 ? 4.558 -12.139 2.985 1.00 97.12 114 LEU A CA 1
ATOM 878 C C . LEU A 1 114 ? 4.630 -12.964 1.692 1.00 97.12 114 LEU A C 1
ATOM 880 O O . LEU A 1 114 ? 5.701 -13.012 1.071 1.00 97.12 114 LEU A O 1
ATOM 884 N N . PRO A 1 115 ? 3.514 -13.544 1.215 1.00 98.00 115 PRO A N 1
ATOM 885 C CA . PRO A 1 115 ?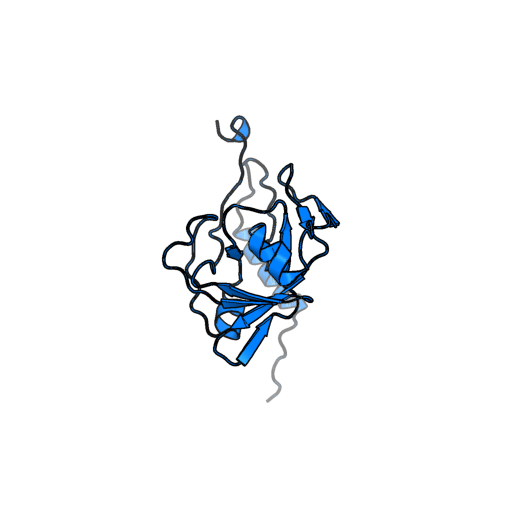 3.502 -14.267 -0.049 1.00 98.00 115 PRO A CA 1
ATOM 886 C C . PRO A 1 115 ? 3.642 -13.304 -1.235 1.00 98.00 115 PRO A C 1
ATOM 888 O O . PRO A 1 115 ? 3.125 -12.185 -1.212 1.00 98.00 115 PRO A O 1
ATOM 891 N N . VAL A 1 116 ? 4.310 -13.752 -2.300 1.00 98.31 116 VAL A N 1
ATOM 892 C CA . VAL A 1 116 ? 4.314 -13.039 -3.587 1.00 98.31 116 VAL A CA 1
ATOM 893 C C . VAL A 1 116 ? 2.997 -13.326 -4.301 1.00 98.31 116 VAL A C 1
ATOM 895 O O . VAL A 1 116 ? 2.657 -14.491 -4.507 1.00 98.31 116 VAL A O 1
ATOM 898 N N . ARG A 1 117 ? 2.241 -12.280 -4.641 1.00 98.25 117 ARG A N 1
ATOM 899 C CA . ARG A 1 117 ? 0.928 -12.395 -5.290 1.00 98.25 117 ARG A CA 1
ATOM 900 C C . ARG A 1 117 ? 0.703 -11.251 -6.283 1.00 98.25 117 ARG A C 1
ATOM 902 O O . ARG A 1 117 ? 1.210 -10.147 -6.060 1.00 98.25 117 ARG A O 1
ATOM 909 N N . PRO A 1 118 ? -0.105 -11.468 -7.331 1.00 97.44 118 PRO A N 1
ATOM 910 C CA . PRO A 1 118 ? -0.617 -10.370 -8.133 1.00 97.44 118 PRO A CA 1
ATOM 911 C C . PRO A 1 118 ? -1.672 -9.581 -7.343 1.00 97.44 118 PRO A C 1
ATOM 913 O O . PRO A 1 118 ? -2.348 -10.119 -6.457 1.00 97.44 118 PRO A O 1
ATOM 916 N N . SER A 1 119 ? -1.830 -8.299 -7.685 1.00 96.12 119 SER A N 1
ATOM 917 C CA . SER A 1 119 ? -2.823 -7.412 -7.065 1.00 96.12 119 SER A CA 1
ATOM 918 C C . SER A 1 119 ? -4.234 -8.021 -7.173 1.00 96.12 119 SER A C 1
ATOM 920 O O . SER A 1 119 ? -4.617 -8.546 -8.219 1.00 96.12 119 SER A O 1
ATOM 922 N N . GLY A 1 120 ? -4.998 -7.999 -6.080 1.00 96.38 120 GLY A N 1
ATOM 923 C CA . GLY A 1 120 ? -6.340 -8.579 -5.974 1.00 96.38 120 GLY A CA 1
ATOM 924 C C . GLY A 1 120 ? -6.392 -10.061 -5.573 1.00 96.38 120 GLY A C 1
ATOM 925 O O . GLY A 1 120 ? -7.468 -10.557 -5.242 1.00 96.38 120 GLY A O 1
ATOM 926 N N . LYS A 1 121 ? -5.270 -10.797 -5.547 1.00 97.56 121 LYS A N 1
ATOM 927 C CA . LYS A 1 121 ? -5.232 -12.209 -5.103 1.00 97.56 121 LYS A CA 1
ATOM 928 C C . LYS A 1 121 ? -4.839 -12.338 -3.631 1.00 97.56 121 LYS A C 1
ATOM 930 O O . LYS A 1 121 ? -3.829 -12.962 -3.295 1.00 97.56 121 LYS A O 1
ATOM 935 N N . ILE A 1 122 ? -5.680 -11.772 -2.765 1.00 97.44 122 ILE A N 1
ATOM 936 C CA . ILE A 1 122 ? -5.436 -11.654 -1.317 1.00 97.44 122 ILE A CA 1
ATOM 937 C C . ILE A 1 122 ? -5.944 -12.828 -0.469 1.00 97.44 122 ILE A C 1
ATOM 939 O O . ILE A 1 122 ? -5.614 -12.901 0.711 1.00 97.44 122 ILE A O 1
ATOM 943 N N . SER A 1 123 ? -6.688 -13.772 -1.048 1.00 97.62 123 SER A N 1
ATOM 944 C CA . SER A 1 123 ? -7.230 -14.896 -0.277 1.00 97.62 123 SER A CA 1
ATOM 945 C C . SER A 1 123 ? -6.123 -15.736 0.374 1.00 97.62 123 SER A C 1
ATOM 947 O O . SER A 1 123 ? -5.140 -16.120 -0.290 1.00 97.62 123 SER A O 1
ATOM 949 N N . GLY A 1 124 ? -6.296 -15.999 1.673 1.00 97.00 124 GLY A N 1
ATOM 950 C CA . GLY A 1 124 ? -5.379 -16.801 2.486 1.00 97.00 124 GLY A CA 1
ATOM 951 C C . GLY A 1 124 ? -4.033 -16.121 2.743 1.00 97.00 124 GLY A C 1
ATOM 952 O O . GLY A 1 124 ? -3.060 -16.792 3.085 1.00 97.00 124 GLY A O 1
ATOM 953 N N . THR A 1 125 ? -3.946 -14.809 2.515 1.00 98.31 125 THR A N 1
ATOM 954 C CA . THR A 1 125 ? -2.748 -14.027 2.837 1.00 98.31 125 THR A CA 1
ATOM 955 C C . THR A 1 125 ? -2.785 -13.575 4.299 1.00 98.31 125 THR A C 1
ATOM 957 O O . THR A 1 125 ? -3.858 -13.537 4.900 1.00 98.31 125 THR A O 1
ATOM 960 N N . PRO A 1 126 ? -1.636 -13.230 4.902 1.00 97.69 126 PRO A N 1
ATOM 961 C CA . PRO A 1 126 ? -1.612 -12.703 6.257 1.00 97.69 126 PRO A CA 1
ATOM 962 C C . PRO A 1 126 ? -2.404 -11.400 6.407 1.00 97.69 126 PRO A C 1
ATOM 964 O O . PRO A 1 126 ? -2.567 -10.621 5.465 1.00 97.69 126 PRO A O 1
ATOM 967 N N . GLY A 1 127 ? -2.834 -11.154 7.639 1.00 96.12 127 GLY A N 1
ATOM 968 C CA . GLY A 1 127 ? -3.439 -9.908 8.086 1.00 96.12 127 GLY A CA 1
ATOM 969 C C . GLY A 1 127 ? -2.454 -8.958 8.772 1.00 96.12 127 GLY A C 1
ATOM 970 O O . GLY A 1 127 ? -1.266 -9.255 8.926 1.00 96.12 127 GLY A O 1
ATOM 971 N N . CYS A 1 128 ? -2.956 -7.806 9.214 1.00 96.62 128 CYS A N 1
ATOM 972 C CA . CYS A 1 128 ? -2.229 -6.870 10.073 1.00 96.62 128 CYS A CA 1
ATOM 973 C C . CYS A 1 128 ? -3.194 -5.944 10.816 1.00 96.62 128 CYS A C 1
ATOM 975 O O . CYS A 1 128 ? -4.395 -5.941 10.552 1.00 96.62 128 CYS A O 1
ATOM 977 N N . VAL A 1 129 ? -2.650 -5.107 11.698 1.00 98.00 129 VAL A N 1
ATOM 978 C CA . VAL A 1 129 ? -3.397 -3.989 12.275 1.00 98.00 129 VAL A CA 1
ATOM 979 C C . VAL A 1 129 ? -2.976 -2.695 11.585 1.00 98.00 129 VAL A C 1
ATOM 981 O O . VAL A 1 129 ? -1.791 -2.353 11.557 1.00 98.00 129 VAL A O 1
ATOM 984 N N . LEU A 1 130 ? -3.953 -1.973 11.045 1.00 98.50 130 LEU A N 1
ATOM 985 C CA . LEU A 1 130 ? -3.803 -0.627 10.508 1.00 98.50 130 LEU A CA 1
ATOM 986 C C . LEU A 1 130 ? -4.240 0.388 11.559 1.00 98.50 130 LEU A C 1
ATOM 988 O O . LEU A 1 130 ? -5.318 0.257 12.136 1.00 98.50 130 LEU A O 1
ATOM 992 N N . VAL A 1 131 ? -3.428 1.417 11.778 1.00 98.62 131 VAL A N 1
ATOM 993 C CA . VAL A 1 131 ? -3.740 2.511 12.702 1.00 98.62 131 VAL A CA 1
ATOM 994 C C . VAL A 1 131 ? -3.758 3.820 11.922 1.00 98.62 131 VAL A C 1
ATOM 996 O O . VAL A 1 131 ? -2.752 4.217 11.326 1.00 98.62 131 VAL A O 1
ATOM 999 N N . GLY A 1 132 ? -4.921 4.465 11.913 1.00 98.50 132 GLY A N 1
ATOM 1000 C CA . GLY A 1 132 ? -5.147 5.791 11.353 1.00 98.50 132 GLY A CA 1
ATOM 1001 C C . GLY A 1 132 ? -5.364 6.835 12.455 1.00 98.50 132 GLY A C 1
ATOM 1002 O O . GLY A 1 132 ? -5.387 6.503 13.641 1.00 98.50 132 GLY A O 1
ATOM 1003 N N . PRO A 1 133 ? -5.532 8.115 12.091 1.00 98.25 133 PRO A N 1
ATOM 1004 C CA . PRO A 1 133 ? -5.723 9.196 13.059 1.00 98.25 133 PRO A CA 1
ATOM 1005 C C . PRO A 1 133 ? -7.048 9.132 13.835 1.00 98.25 133 PRO A C 1
ATOM 1007 O O . PRO A 1 133 ? -7.156 9.772 14.881 1.00 98.25 133 PRO A O 1
ATOM 1010 N N . LYS A 1 134 ? -8.067 8.426 13.328 1.00 98.56 134 LYS A N 1
ATOM 1011 C CA . LYS A 1 134 ? -9.406 8.348 13.942 1.00 98.56 134 LYS A CA 1
ATOM 1012 C C . LYS A 1 134 ? -9.803 6.953 14.411 1.00 98.56 134 LYS A C 1
ATOM 1014 O O . LYS A 1 134 ? -10.776 6.837 15.151 1.00 98.56 134 LYS A O 1
ATOM 1019 N N . GLY A 1 135 ? -9.054 5.918 14.041 1.00 98.38 135 GLY A N 1
ATOM 1020 C CA . GLY A 1 135 ? -9.409 4.554 14.400 1.00 98.38 135 GLY A CA 1
ATOM 1021 C C . GLY A 1 135 ? -8.393 3.512 13.967 1.00 98.38 135 GLY A C 1
ATOM 1022 O O . GLY A 1 135 ? -7.299 3.816 13.482 1.00 98.38 135 GLY A O 1
ATOM 1023 N N . VAL A 1 136 ? -8.776 2.259 14.186 1.00 98.56 136 VAL A N 1
ATOM 1024 C CA . VAL A 1 136 ? -7.943 1.076 13.984 1.00 98.56 136 VAL A CA 1
ATOM 1025 C C . VAL A 1 136 ? -8.744 0.045 13.204 1.00 98.56 136 VAL A C 1
ATOM 1027 O O . VAL A 1 136 ? -9.923 -0.161 13.481 1.00 98.56 136 VAL A O 1
ATOM 1030 N N . VAL A 1 137 ? -8.093 -0.620 12.255 1.00 98.56 137 VAL A N 1
ATOM 1031 C CA . VAL A 1 137 ? -8.665 -1.728 11.484 1.00 98.56 137 VAL A CA 1
ATOM 1032 C C . VAL A 1 137 ? -7.778 -2.951 11.668 1.00 98.56 137 VAL A C 1
ATOM 1034 O O . VAL A 1 137 ? -6.581 -2.899 11.387 1.00 98.56 137 VAL A O 1
ATOM 1037 N N . GLU A 1 138 ? -8.356 -4.064 12.112 1.00 97.94 138 GLU A N 1
ATOM 1038 C CA . GLU A 1 138 ? -7.692 -5.366 12.072 1.00 97.94 138 GLU A CA 1
ATOM 1039 C C . GLU A 1 138 ? -8.080 -6.090 10.779 1.00 97.94 138 GLU A C 1
ATOM 1041 O O . GLU A 1 138 ? -9.208 -6.554 10.620 1.00 97.94 138 GLU A O 1
ATOM 1046 N N . LEU A 1 139 ? -7.131 -6.207 9.857 1.00 97.31 139 LEU A N 1
ATOM 1047 C CA . LEU A 1 139 ? -7.302 -6.997 8.647 1.00 97.31 139 LEU A CA 1
ATOM 1048 C C . LEU A 1 139 ? -6.942 -8.450 8.929 1.00 97.31 139 LEU A C 1
ATOM 1050 O O . LEU A 1 139 ? -5.875 -8.728 9.475 1.00 97.31 139 LEU A O 1
ATOM 1054 N N . LYS A 1 140 ? -7.811 -9.377 8.517 1.00 96.75 140 LYS A N 1
ATOM 1055 C CA . LYS A 1 140 ? -7.563 -10.825 8.622 1.00 96.75 140 LYS A CA 1
ATOM 1056 C C . LYS A 1 140 ? -6.731 -11.365 7.457 1.00 96.75 140 LYS A C 1
ATOM 1058 O O . LYS A 1 140 ? -5.973 -12.308 7.649 1.00 96.75 140 LYS A O 1
ATOM 1063 N N . GLU A 1 141 ? -6.827 -10.722 6.298 1.00 97.56 141 GLU A N 1
ATOM 1064 C CA . GLU A 1 141 ? -6.023 -10.974 5.101 1.00 97.56 141 GLU A CA 1
ATOM 1065 C C . GLU A 1 141 ? -5.780 -9.658 4.343 1.00 97.56 141 GLU A C 1
ATOM 1067 O O . GLU A 1 141 ? -6.401 -8.639 4.656 1.00 97.56 141 GLU A O 1
ATOM 1072 N N . GLY A 1 142 ? -4.874 -9.659 3.362 1.00 97.44 142 GLY A N 1
ATOM 1073 C CA . GLY A 1 142 ? -4.615 -8.502 2.496 1.00 97.44 142 GLY A CA 1
ATOM 1074 C C . GLY A 1 142 ? -3.143 -8.145 2.309 1.00 97.44 142 GLY A C 1
ATOM 1075 O O . GLY A 1 142 ? -2.844 -7.259 1.508 1.00 97.44 142 GLY A O 1
ATOM 1076 N N . LEU A 1 143 ? -2.216 -8.789 3.027 1.00 98.06 143 LEU A N 1
ATOM 1077 C CA . LEU A 1 143 ? -0.791 -8.458 2.955 1.00 98.06 143 LEU A CA 1
ATOM 1078 C C . LEU A 1 143 ? -0.069 -9.303 1.913 1.00 98.06 143 LEU A C 1
ATOM 1080 O O . LEU A 1 143 ? -0.013 -10.529 2.013 1.00 98.06 143 LEU A O 1
ATOM 1084 N N . ILE A 1 144 ? 0.566 -8.631 0.956 1.00 98.56 144 ILE A N 1
ATOM 1085 C CA . ILE A 1 144 ? 1.312 -9.287 -0.115 1.00 98.56 144 ILE A CA 1
ATOM 1086 C C . ILE A 1 144 ? 2.655 -8.607 -0.372 1.00 98.56 144 ILE A C 1
ATOM 1088 O O . ILE A 1 144 ? 2.868 -7.423 -0.099 1.00 98.56 144 ILE A O 1
ATOM 1092 N N . ARG A 1 145 ? 3.557 -9.370 -0.983 1.00 98.00 145 ARG A N 1
ATOM 1093 C CA . ARG A 1 145 ? 4.613 -8.821 -1.829 1.00 98.00 145 ARG A CA 1
ATOM 1094 C C . ARG A 1 145 ? 4.076 -8.751 -3.249 1.00 98.00 145 ARG A C 1
ATOM 1096 O O . ARG A 1 145 ? 3.683 -9.778 -3.802 1.00 98.00 145 ARG A O 1
ATOM 1103 N N . ALA A 1 146 ? 4.085 -7.561 -3.832 1.00 97.00 146 ALA A N 1
ATOM 1104 C CA . ALA A 1 146 ? 3.619 -7.372 -5.195 1.00 97.00 146 ALA A CA 1
ATOM 1105 C C . ALA A 1 146 ? 4.451 -8.217 -6.171 1.00 97.00 146 ALA A C 1
ATOM 1107 O O . ALA A 1 146 ? 5.680 -8.102 -6.233 1.00 97.00 146 ALA A O 1
ATOM 1108 N N . GLU A 1 147 ? 3.782 -9.083 -6.926 1.00 97.00 147 GLU A N 1
ATOM 1109 C CA . GLU A 1 147 ? 4.393 -9.775 -8.052 1.00 97.00 147 GLU A CA 1
ATOM 1110 C C . GLU A 1 147 ? 4.746 -8.759 -9.143 1.00 97.00 147 GLU A C 1
ATOM 1112 O O . GLU A 1 147 ? 3.935 -7.901 -9.500 1.00 97.00 147 GLU A O 1
ATOM 1117 N N . ARG A 1 148 ? 5.970 -8.835 -9.677 1.00 94.94 148 ARG A N 1
ATOM 1118 C CA . ARG A 1 148 ? 6.397 -7.957 -10.772 1.00 94.94 148 ARG A CA 1
ATOM 1119 C C . ARG A 1 148 ? 5.508 -8.186 -11.995 1.00 94.94 148 ARG A C 1
ATOM 1121 O O . ARG A 1 148 ? 5.307 -9.322 -12.410 1.00 94.94 148 ARG A O 1
ATOM 1128 N N . HIS A 1 149 ? 5.018 -7.110 -12.589 1.00 94.12 149 HIS A N 1
ATOM 1129 C CA . HIS A 1 149 ? 4.160 -7.173 -13.765 1.00 94.12 149 HIS A CA 1
ATOM 1130 C C . HIS A 1 149 ? 4.354 -5.933 -14.635 1.00 94.12 149 HIS A C 1
ATOM 1132 O O . HIS A 1 149 ? 4.984 -4.956 -14.227 1.00 94.12 149 HIS A O 1
ATOM 1138 N N . VAL A 1 150 ? 3.821 -5.998 -15.852 1.00 91.44 150 VAL A N 1
ATOM 1139 C CA . VAL A 1 150 ? 3.787 -4.884 -16.796 1.00 91.44 150 VAL A CA 1
ATOM 1140 C C . VAL A 1 150 ? 2.335 -4.536 -17.088 1.00 91.44 150 VAL A C 1
ATOM 1142 O O . VAL A 1 150 ? 1.516 -5.416 -17.345 1.00 91.44 150 VAL A O 1
ATOM 1145 N N . HIS A 1 151 ? 2.018 -3.246 -17.047 1.00 89.19 151 HIS A N 1
ATOM 1146 C CA . HIS A 1 151 ? 0.780 -2.738 -17.619 1.00 89.1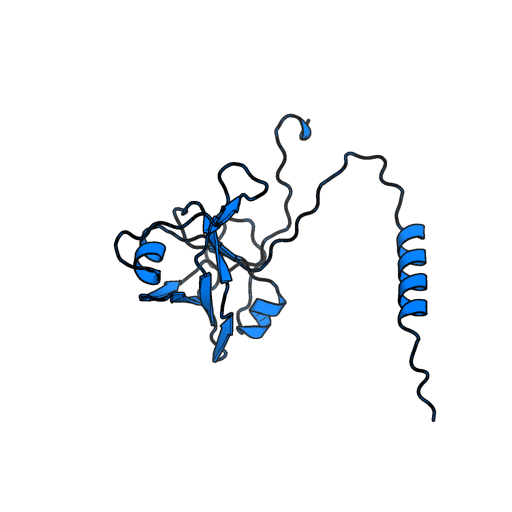9 151 HIS A CA 1
ATOM 1147 C C . HIS A 1 151 ? 1.043 -2.371 -19.072 1.00 89.19 151 HIS A C 1
ATOM 1149 O O . HIS A 1 151 ? 1.962 -1.609 -19.366 1.00 89.19 151 HIS A O 1
ATOM 1155 N N . MET A 1 152 ? 0.250 -2.936 -19.975 1.00 89.50 152 MET A N 1
ATOM 1156 C CA . MET A 1 152 ? 0.418 -2.775 -21.412 1.00 89.50 152 MET A CA 1
ATOM 1157 C C . MET A 1 152 ? -0.956 -2.590 -22.048 1.00 89.50 152 MET A C 1
ATOM 1159 O O . MET A 1 152 ? -1.899 -3.305 -21.710 1.00 89.50 152 MET A O 1
ATOM 1163 N N . ASN A 1 153 ? -1.080 -1.603 -22.934 1.00 87.62 153 ASN A N 1
ATOM 1164 C CA . ASN A 1 153 ? -2.286 -1.437 -23.735 1.00 87.62 153 ASN A CA 1
ATOM 1165 C C . ASN A 1 153 ? -2.312 -2.483 -24.867 1.00 87.62 153 ASN A C 1
ATOM 1167 O O . ASN A 1 153 ? -1.308 -3.127 -25.168 1.00 87.62 153 ASN A O 1
ATOM 1171 N N . LEU A 1 154 ? -3.469 -2.654 -25.507 1.00 89.25 154 LEU A N 1
ATOM 1172 C CA . LEU A 1 154 ? -3.629 -3.649 -26.572 1.00 89.25 154 LEU A CA 1
ATOM 1173 C C . LEU A 1 154 ? -2.815 -3.337 -27.831 1.00 89.25 154 LEU A C 1
ATOM 1175 O O . LEU A 1 154 ? -2.547 -4.245 -28.607 1.00 89.25 154 LEU A O 1
ATOM 1179 N N . GLU A 1 155 ? -2.460 -2.076 -28.064 1.00 88.19 155 GLU A N 1
ATOM 1180 C CA . GLU A 1 155 ? -1.649 -1.684 -29.217 1.00 88.19 155 GLU A CA 1
ATOM 1181 C C . GLU A 1 155 ? -0.207 -2.176 -29.066 1.00 88.19 155 GLU A C 1
ATOM 1183 O O . GLU A 1 155 ? 0.322 -2.794 -29.980 1.00 88.19 155 GLU A O 1
ATOM 1188 N N . HIS A 1 156 ? 0.391 -1.985 -27.889 1.00 84.12 156 HIS A N 1
ATOM 1189 C CA . HIS A 1 156 ? 1.746 -2.433 -27.571 1.00 84.12 156 HIS A CA 1
ATOM 1190 C C . HIS A 1 156 ? 1.858 -3.949 -27.346 1.00 84.12 156 HIS A C 1
ATOM 1192 O O . HIS A 1 156 ? 2.970 -4.468 -27.321 1.00 84.12 156 HIS A O 1
ATOM 1198 N N . ALA A 1 157 ? 0.737 -4.645 -27.130 1.00 83.56 157 ALA A N 1
ATOM 1199 C CA . ALA A 1 157 ? 0.704 -6.087 -26.869 1.00 83.56 157 ALA A CA 1
ATOM 1200 C C . ALA A 1 157 ? 0.612 -6.960 -28.136 1.00 83.56 157 ALA A C 1
ATOM 1202 O O . ALA A 1 157 ? 0.681 -8.184 -28.020 1.00 83.56 157 ALA A O 1
ATOM 1203 N N . LYS A 1 158 ? 0.396 -6.354 -29.308 1.00 74.69 158 LYS A N 1
ATOM 1204 C CA . LYS A 1 158 ? 0.376 -7.034 -30.612 1.00 74.69 158 LYS A CA 1
ATOM 1205 C C . LYS A 1 158 ? 1.784 -7.151 -31.180 1.00 74.69 158 LYS A C 1
ATOM 1207 O O . LYS A 1 158 ? 2.042 -8.194 -31.816 1.00 74.69 158 LYS A O 1
#

pLDDT: mean 92.73, std 9.53, range [45.25, 98.75]

Foldseek 3Di:
DDPPPPDPVVVVVVVVVVCVVPDDPDPDDDDDDDDDAKAKAAAPVVCCAQPHHPDAFAFDADDPDPPKGWGPDFKWWAAPVRAIDHGHIYMDDHDNHMAIAHDPVVCVRRVHDAAEDAPPPWPPADWTWIHHPRHIDTGRIHGHHYDDDDDDDPVRVD

Radius of gyration: 20.07 Å; chains: 1; bounding box: 65×31×49 Å

Secondary structure (DSSP, 8-state):
-------HHHHHHHHHHHHHHHS----S--PPP--PPSEEE--HHHHHHHH-TT----EEEE-SSTT-EEEEEEEEEE-TTS-EEEEEEEEESP-SS-EEE--HHHHHHHT--PPEE-TT--TT---EEEE-SS-EEEESS-EEEEPP-----TTTT-

Sequence (158 aa):
MTTSTLDRQAIEQIVRQIVLERATPATGPKLVVSISARHLHLADEHVETLFGQGHKLTPMKNLYQDGFYAAEETVMVVGPKRKMLPSVRVLGPTRPHSQIELAFTDGISLGIDLPVRPSGKISGTPGCVLVGPKGVVELKEGLIRAERHVHMNLEHAK